Protein AF-A0A074YNH1-F1 (afdb_monomer_lite)

Organism: Aureobasidium subglaciale (strain EXF-2481) (NCBI:txid1043005)

Structure (mmCIF, N/CA/C/O backbone):
data_AF-A0A074YNH1-F1
#
_entry.id   AF-A0A074YNH1-F1
#
loop_
_atom_site.group_PDB
_atom_site.id
_atom_site.type_symbol
_atom_site.label_atom_id
_atom_site.label_alt_id
_atom_site.label_comp_id
_atom_site.label_asym_id
_atom_site.label_entity_id
_atom_site.label_seq_id
_atom_site.pdbx_PDB_ins_code
_atom_site.Cartn_x
_atom_site.Cartn_y
_atom_site.Cartn_z
_atom_site.occupancy
_atom_site.B_iso_or_equiv
_atom_site.auth_seq_id
_atom_site.auth_comp_id
_atom_site.auth_asym_id
_atom_site.auth_atom_id
_atom_site.pdbx_PDB_model_num
ATOM 1 N N . MET A 1 1 ? -17.953 -20.397 5.304 1.00 37.53 1 MET A N 1
ATOM 2 C CA . MET A 1 1 ? -18.495 -19.448 6.289 1.00 37.53 1 MET A CA 1
ATOM 3 C C . MET A 1 1 ? -17.466 -18.351 6.385 1.00 37.53 1 MET A C 1
ATOM 5 O O . MET A 1 1 ? -16.324 -18.679 6.672 1.00 37.53 1 MET A O 1
ATOM 9 N N . LEU A 1 2 ? -17.815 -17.139 5.962 1.00 39.84 2 LEU A N 1
ATOM 10 C CA . LEU A 1 2 ? -16.982 -15.969 6.225 1.00 39.84 2 LEU A CA 1
ATOM 11 C C . LEU A 1 2 ? -17.157 -15.682 7.720 1.00 39.84 2 LEU A C 1
ATOM 13 O O . LEU A 1 2 ? -18.289 -15.668 8.199 1.00 39.84 2 LEU A O 1
ATOM 17 N N . ASP A 1 3 ? -16.037 -15.665 8.428 1.00 48.75 3 ASP A N 1
ATOM 18 C CA . ASP A 1 3 ? -15.922 -15.442 9.868 1.00 48.75 3 ASP A CA 1
ATOM 19 C C . ASP A 1 3 ? -16.443 -14.038 10.233 1.00 48.75 3 ASP A C 1
ATOM 21 O O . ASP A 1 3 ? -16.442 -13.147 9.385 1.00 48.75 3 ASP A O 1
ATOM 25 N N . ASP A 1 4 ? -16.881 -13.826 11.475 1.00 49.88 4 ASP A N 1
ATOM 26 C CA . ASP A 1 4 ? -17.431 -12.558 11.998 1.00 49.88 4 ASP A CA 1
ATOM 27 C C . ASP A 1 4 ? -16.395 -11.397 12.006 1.00 49.88 4 ASP A C 1
ATOM 29 O O . ASP A 1 4 ? -16.674 -10.310 12.514 1.00 49.88 4 ASP A O 1
ATOM 33 N N . SER A 1 5 ? -15.216 -11.584 11.395 1.00 50.78 5 SER A N 1
ATOM 34 C CA . SER A 1 5 ? -14.122 -10.608 11.290 1.00 50.78 5 SER A CA 1
ATOM 35 C C . SER A 1 5 ? -14.526 -9.285 10.635 1.00 50.78 5 SER A C 1
ATOM 37 O O . SER A 1 5 ? -13.906 -8.258 10.906 1.00 50.78 5 SER A O 1
ATOM 39 N N . ASP A 1 6 ? -15.578 -9.279 9.810 1.00 55.19 6 ASP A N 1
ATOM 40 C CA . ASP A 1 6 ? -16.099 -8.060 9.175 1.00 55.19 6 ASP A CA 1
ATOM 41 C C . ASP A 1 6 ? -16.676 -7.058 10.197 1.00 55.19 6 ASP A C 1
ATOM 43 O O . ASP A 1 6 ? -16.822 -5.879 9.881 1.00 55.19 6 ASP A O 1
ATOM 47 N N . ARG A 1 7 ? -16.985 -7.487 11.433 1.00 60.16 7 ARG A N 1
ATOM 48 C CA . ARG A 1 7 ? -17.474 -6.593 12.502 1.00 60.16 7 ARG A CA 1
ATOM 49 C C . ARG A 1 7 ? -16.371 -5.841 13.235 1.00 60.16 7 ARG A C 1
ATOM 51 O O . ARG A 1 7 ? -16.655 -4.834 13.877 1.00 60.16 7 ARG A O 1
ATOM 58 N N . CYS A 1 8 ? -15.133 -6.313 13.133 1.00 70.56 8 CYS A N 1
ATOM 59 C CA . CYS A 1 8 ? -14.000 -5.762 13.871 1.00 70.56 8 CYS A CA 1
ATOM 60 C C . CYS A 1 8 ? -13.168 -4.789 13.027 1.00 70.56 8 CYS A C 1
ATOM 62 O O . CYS A 1 8 ? -12.083 -4.402 13.447 1.00 70.56 8 CYS A O 1
ATOM 64 N N . ILE A 1 9 ? -13.638 -4.400 11.839 1.00 77.62 9 ILE A N 1
ATOM 65 C CA . ILE A 1 9 ? -12.991 -3.403 10.983 1.00 77.62 9 ILE A CA 1
ATOM 66 C C . ILE A 1 9 ? -13.924 -2.204 10.852 1.00 77.62 9 ILE A C 1
ATOM 68 O O . ILE A 1 9 ? -15.054 -2.330 10.383 1.00 77.62 9 ILE A O 1
ATOM 72 N N . ILE A 1 10 ? -13.434 -1.027 11.232 1.00 82.06 10 ILE A N 1
ATOM 73 C CA . ILE A 1 10 ? -14.179 0.226 11.128 1.00 82.06 10 ILE A CA 1
ATOM 74 C C . ILE A 1 10 ? -13.426 1.225 10.252 1.00 82.06 10 ILE A C 1
ATOM 76 O O . ILE A 1 10 ? -12.206 1.376 10.345 1.00 82.06 10 ILE A O 1
ATOM 80 N N . ILE A 1 11 ? -14.176 1.920 9.398 1.00 80.69 11 ILE A N 1
ATOM 81 C CA . ILE A 1 11 ? -13.695 3.072 8.634 1.00 80.69 11 ILE A CA 1
ATOM 82 C C . ILE A 1 11 ? -14.189 4.308 9.391 1.00 80.69 11 ILE A C 1
ATOM 84 O O . ILE A 1 11 ? -15.398 4.560 9.367 1.00 80.69 11 ILE A O 1
ATOM 88 N N . PRO A 1 12 ? -13.315 5.031 10.113 1.00 80.25 12 PRO A N 1
ATOM 89 C CA . PRO A 1 12 ? -13.715 6.240 10.821 1.00 80.25 12 PRO A CA 1
ATOM 90 C C . PRO A 1 12 ? -14.167 7.315 9.830 1.00 80.25 12 PRO A C 1
ATOM 92 O O . PRO A 1 12 ? -13.725 7.326 8.677 1.00 80.25 12 PRO A O 1
ATOM 95 N N . SER A 1 13 ? -15.038 8.220 10.270 1.00 84.19 13 SER A N 1
ATOM 96 C CA . SER A 1 13 ? -15.423 9.374 9.455 1.00 84.19 13 SER A CA 1
ATOM 97 C C . SER A 1 13 ? -14.251 10.344 9.271 1.00 84.19 13 SER A C 1
ATOM 99 O O . SER A 1 13 ? -13.315 10.364 10.073 1.00 84.19 13 SER A O 1
ATOM 101 N N . ASP A 1 14 ? -14.324 11.195 8.246 1.00 80.00 14 ASP A N 1
ATOM 102 C CA . ASP A 1 14 ? -13.320 12.243 8.021 1.00 80.00 14 ASP A CA 1
ATOM 103 C C . ASP A 1 14 ? -13.181 13.157 9.252 1.00 80.00 14 ASP A C 1
ATOM 105 O O . ASP A 1 14 ? -12.075 13.474 9.666 1.00 80.00 14 ASP A O 1
ATOM 109 N N . GLU A 1 15 ? -14.292 13.494 9.916 1.00 85.69 15 GLU A N 1
ATOM 110 C CA . GLU A 1 15 ? -14.300 14.306 11.143 1.00 85.69 15 GLU A CA 1
ATOM 111 C C . GLU A 1 15 ? -13.588 13.605 12.313 1.00 85.69 15 GLU A C 1
ATOM 113 O O . GLU A 1 15 ? -12.877 14.246 13.090 1.00 85.69 15 GLU A O 1
ATOM 118 N N . GLU A 1 16 ? -13.765 12.286 12.448 1.00 82.88 16 GLU A N 1
ATOM 119 C CA . GLU A 1 16 ? -13.085 11.478 13.465 1.00 82.88 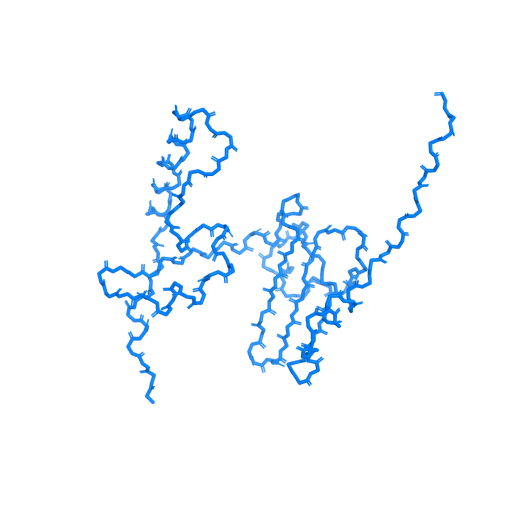16 GLU A CA 1
ATOM 120 C C . GLU A 1 16 ? -11.582 11.365 13.184 1.00 82.88 16 GLU A C 1
ATOM 122 O O . GLU A 1 16 ? -10.776 11.439 14.117 1.00 82.88 16 GLU A O 1
ATOM 127 N N . LEU A 1 17 ? -11.201 11.214 11.911 1.00 79.38 17 LEU A N 1
ATOM 128 C CA . LEU A 1 17 ? -9.805 11.209 11.474 1.00 79.38 17 LEU A CA 1
ATOM 129 C C . LEU A 1 17 ? -9.149 12.573 11.698 1.00 79.38 17 LEU A C 1
ATOM 131 O O . LEU A 1 17 ? -8.071 12.634 12.288 1.00 79.38 17 LEU A O 1
ATOM 135 N N . ASP A 1 18 ? -9.806 13.660 11.301 1.00 82.75 18 ASP A N 1
ATOM 136 C CA . ASP A 1 18 ? -9.302 15.027 11.449 1.00 82.75 18 ASP A CA 1
ATOM 137 C C . ASP A 1 18 ? -9.094 15.385 12.922 1.00 82.75 18 ASP A C 1
ATOM 139 O O . ASP A 1 18 ? -8.034 15.886 13.305 1.00 82.75 18 ASP A O 1
ATOM 143 N N . ALA A 1 19 ? -10.075 15.079 13.778 1.00 83.75 19 ALA A N 1
ATOM 144 C CA . ALA A 1 19 ? -9.955 15.294 15.218 1.00 83.75 19 ALA A CA 1
ATOM 145 C C . ALA A 1 19 ? -8.801 14.477 15.819 1.00 83.75 19 ALA A C 1
ATOM 147 O O . ALA A 1 19 ? -8.068 14.970 16.681 1.00 83.75 19 ALA A O 1
ATOM 148 N N . TYR A 1 20 ? -8.618 13.240 15.351 1.00 77.81 20 TYR A N 1
ATOM 149 C CA . TYR A 1 20 ? -7.522 12.379 15.776 1.00 77.81 20 TYR A CA 1
ATOM 150 C C . TYR A 1 20 ? -6.151 12.937 15.365 1.00 77.81 20 TYR A C 1
ATOM 152 O O . TYR A 1 20 ? -5.259 13.044 16.212 1.00 77.81 20 TYR A O 1
ATOM 160 N N . PHE A 1 21 ? -5.978 13.328 14.099 1.00 77.50 21 PHE A N 1
ATOM 161 C CA . PHE A 1 21 ? -4.710 13.866 13.604 1.00 77.50 21 PHE A CA 1
ATOM 162 C C . PHE A 1 21 ? -4.381 15.229 14.222 1.00 77.50 21 PHE A C 1
ATOM 164 O O . PHE A 1 21 ? -3.237 15.441 14.621 1.00 77.50 21 PHE A O 1
ATOM 171 N N . ALA A 1 22 ? -5.372 16.104 14.421 1.00 81.56 22 ALA A N 1
ATOM 172 C CA . ALA A 1 22 ? -5.178 17.385 15.102 1.00 81.56 22 ALA A CA 1
ATOM 173 C C . ALA A 1 22 ? -4.705 17.208 16.558 1.00 81.56 22 ALA A C 1
ATOM 175 O O . ALA A 1 22 ? -3.814 17.917 17.032 1.00 81.56 22 ALA A O 1
ATOM 176 N N . GLU A 1 23 ? -5.270 16.234 17.277 1.00 80.94 23 GLU A N 1
ATOM 177 C CA . GLU A 1 23 ? -4.828 15.892 18.630 1.00 80.94 23 GLU A CA 1
ATOM 178 C C . GLU A 1 23 ? -3.413 15.292 18.633 1.00 80.94 23 GLU A C 1
ATOM 180 O O . GLU A 1 23 ? -2.602 15.603 19.511 1.00 80.94 23 GLU A O 1
ATOM 185 N N . LEU A 1 24 ? -3.080 14.464 17.639 1.00 71.69 24 LEU A N 1
ATOM 186 C CA . LEU A 1 24 ? -1.745 13.886 17.487 1.00 71.69 24 LEU A CA 1
ATOM 187 C C . LEU A 1 24 ? -0.686 14.974 17.240 1.00 71.69 24 LEU A C 1
ATOM 189 O O . LEU A 1 24 ? 0.335 14.998 17.932 1.00 71.69 24 LEU A O 1
ATOM 193 N N . GLU A 1 25 ? -0.957 15.905 16.323 1.00 75.19 25 GLU A N 1
ATOM 194 C CA . GLU A 1 25 ? -0.103 17.066 16.038 1.00 75.19 25 GLU A CA 1
ATOM 195 C C . GLU A 1 25 ? 0.100 17.937 17.282 1.00 75.19 25 GLU A C 1
ATOM 197 O O . GLU A 1 25 ? 1.232 18.308 17.613 1.00 75.19 25 GLU A O 1
ATOM 202 N N . ARG A 1 26 ? -0.978 18.210 18.034 1.00 80.06 26 ARG A N 1
ATOM 203 C CA . ARG A 1 26 ? -0.907 18.958 19.299 1.00 80.06 26 ARG A CA 1
ATOM 204 C C . ARG A 1 26 ? 0.047 18.284 20.285 1.00 80.06 26 ARG A C 1
ATOM 206 O O . ARG A 1 26 ? 0.923 18.946 20.847 1.00 80.06 26 ARG A O 1
ATOM 213 N N . ARG A 1 27 ? -0.082 16.968 20.479 1.00 71.31 27 ARG A N 1
ATOM 214 C CA . ARG A 1 27 ? 0.773 16.203 21.404 1.00 71.31 27 ARG A CA 1
ATOM 215 C C . ARG A 1 27 ? 2.231 16.154 20.944 1.00 71.31 27 ARG A C 1
ATOM 217 O O . ARG A 1 27 ? 3.124 16.225 21.787 1.00 71.31 27 ARG A O 1
ATOM 224 N N . GLN A 1 28 ? 2.493 16.068 19.639 1.00 70.88 28 GLN A N 1
ATOM 225 C CA . GLN A 1 28 ? 3.855 16.116 19.085 1.00 70.88 28 GLN A CA 1
ATOM 226 C C . GLN A 1 28 ? 4.524 17.471 19.348 1.00 70.88 28 GLN A C 1
ATOM 228 O O . GLN A 1 28 ? 5.670 17.523 19.812 1.00 70.88 28 GLN A O 1
ATOM 233 N N . LEU A 1 29 ? 3.784 18.563 19.127 1.00 75.06 29 LEU A N 1
ATOM 234 C CA . LEU A 1 29 ? 4.253 19.921 19.391 1.00 75.06 29 LEU A CA 1
ATOM 235 C C . LEU A 1 29 ? 4.566 20.130 20.882 1.00 75.06 29 LEU A C 1
ATOM 237 O O . LEU A 1 29 ? 5.620 20.669 21.227 1.00 75.06 29 LEU A O 1
ATOM 241 N N . GLU A 1 30 ? 3.687 19.653 21.768 1.00 77.50 30 GLU A N 1
ATOM 242 C CA . GLU A 1 30 ? 3.875 19.708 23.225 1.00 77.50 30 GLU A CA 1
ATOM 243 C C . GLU A 1 30 ? 5.078 18.888 23.695 1.00 77.50 30 GLU A C 1
ATOM 245 O O . GLU A 1 30 ? 5.849 19.342 24.542 1.00 77.50 30 GLU A O 1
ATOM 250 N N . ALA A 1 31 ? 5.285 17.707 23.110 1.00 70.81 31 ALA A N 1
ATOM 251 C CA . ALA A 1 31 ? 6.412 16.840 23.430 1.00 70.81 31 ALA A CA 1
ATOM 252 C C . ALA A 1 31 ? 7.752 17.347 22.866 1.00 70.81 31 ALA A C 1
ATOM 254 O O . ALA A 1 31 ? 8.792 16.761 23.174 1.00 70.81 31 ALA A O 1
ATOM 255 N N . ARG A 1 32 ? 7.750 18.403 22.029 1.00 70.69 32 ARG A N 1
ATOM 256 C CA . ARG A 1 32 ? 8.910 18.837 21.219 1.00 70.69 32 ARG A CA 1
ATOM 257 C C . ARG A 1 32 ? 9.575 17.663 20.494 1.00 70.69 32 ARG A C 1
ATOM 259 O O . ARG A 1 32 ? 10.790 17.646 20.287 1.00 70.69 32 ARG A O 1
ATOM 266 N N . CYS A 1 33 ? 8.777 16.653 20.168 1.00 59.41 33 CYS A N 1
ATOM 267 C CA . CYS A 1 33 ? 9.254 15.416 19.594 1.00 59.41 33 CYS A CA 1
ATOM 268 C C . CYS A 1 33 ? 9.046 15.513 18.089 1.00 59.41 33 CYS A C 1
ATOM 270 O O . CYS A 1 33 ? 7.917 15.581 17.618 1.00 59.41 33 CYS A O 1
ATOM 272 N N . PHE A 1 34 ? 10.146 15.532 17.341 1.00 59.06 34 PHE A N 1
ATOM 273 C CA . PHE A 1 34 ? 10.117 15.446 15.879 1.00 59.06 34 PHE A CA 1
ATOM 274 C C . PHE A 1 34 ? 9.898 14.003 15.384 1.00 59.06 34 PHE A C 1
ATOM 276 O O . PHE A 1 34 ? 9.926 13.759 14.183 1.00 59.06 34 PHE A O 1
ATOM 283 N N . LEU A 1 35 ? 9.717 13.045 16.302 1.00 54.19 35 LEU A N 1
ATOM 284 C CA . LEU A 1 35 ? 9.436 11.641 16.017 1.00 54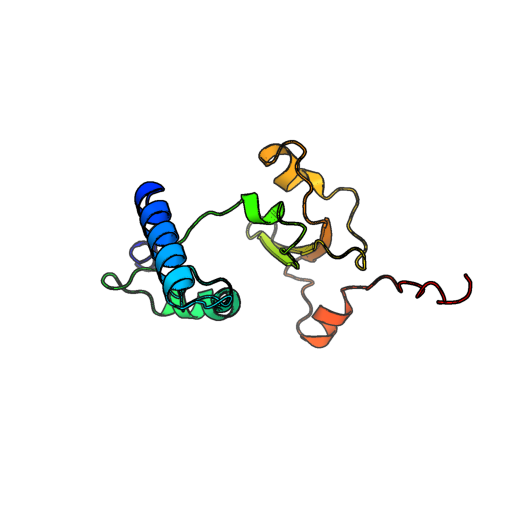.19 35 LEU A CA 1
ATOM 285 C C . LEU A 1 35 ? 8.003 11.302 16.442 1.00 54.19 35 LEU A C 1
ATOM 287 O O . LEU A 1 35 ? 7.490 11.827 17.433 1.00 54.19 35 LEU A O 1
ATOM 291 N N . THR A 1 36 ? 7.368 10.422 15.674 1.00 54.41 36 THR A N 1
ATOM 292 C CA . THR A 1 36 ? 5.984 9.969 15.832 1.00 54.41 36 THR A CA 1
ATOM 293 C C . THR A 1 36 ? 5.731 9.389 17.231 1.00 54.41 36 THR A C 1
ATOM 295 O O . THR A 1 36 ? 6.309 8.377 17.613 1.00 54.41 36 THR A O 1
ATOM 298 N N . LEU A 1 37 ? 4.850 10.033 18.012 1.00 52.31 37 LEU A N 1
ATOM 299 C CA . LEU A 1 37 ? 4.207 9.428 19.193 1.00 52.31 37 LEU A CA 1
ATOM 300 C C . LEU A 1 37 ? 3.445 8.166 18.762 1.00 52.31 37 LEU A C 1
ATOM 302 O O . LEU A 1 37 ? 2.955 8.165 17.630 1.00 52.31 37 LEU A O 1
ATOM 306 N N . PRO A 1 38 ? 3.312 7.126 19.617 1.00 52.56 38 PRO A N 1
ATOM 307 C CA . PRO A 1 38 ? 2.715 5.870 19.195 1.00 52.56 38 PRO A CA 1
ATOM 308 C C . PRO A 1 38 ? 1.275 6.158 18.757 1.00 52.56 38 PRO A C 1
ATOM 310 O O . PRO A 1 38 ? 0.478 6.659 19.564 1.00 52.56 38 PRO A O 1
ATOM 313 N N . PRO A 1 39 ? 0.958 5.941 17.474 1.00 61.22 39 PRO A N 1
ATOM 314 C CA . PRO A 1 39 ? -0.376 6.169 16.954 1.00 61.22 39 PRO A CA 1
ATOM 315 C C . PRO A 1 39 ? -1.332 5.133 17.555 1.00 61.22 39 PRO A C 1
ATOM 317 O O . PRO A 1 39 ? -0.930 4.223 18.277 1.00 61.22 39 PRO A O 1
ATOM 320 N N . ILE A 1 40 ? -2.614 5.234 17.219 1.00 63.12 40 ILE A N 1
ATOM 321 C CA . ILE A 1 40 ? -3.464 4.045 17.183 1.00 63.12 40 ILE A CA 1
ATOM 322 C C . ILE A 1 40 ? -2.679 3.022 16.362 1.00 63.12 40 ILE A C 1
ATOM 324 O O . ILE A 1 40 ? -2.341 3.334 15.222 1.00 63.12 40 ILE A O 1
ATOM 328 N N . GLU A 1 41 ? -2.337 1.867 16.935 1.00 67.12 41 GLU A N 1
ATOM 329 C CA . GLU A 1 41 ? -1.389 0.937 16.306 1.00 67.12 41 GLU A CA 1
ATOM 330 C C . GLU A 1 41 ? -1.808 0.614 14.867 1.00 67.12 41 GLU A C 1
ATOM 332 O O . GLU A 1 41 ? -1.002 0.728 13.951 1.00 67.12 41 GLU A O 1
ATOM 337 N N . SER A 1 42 ? -3.103 0.389 14.621 1.00 62.78 42 SER A N 1
ATOM 338 C CA . SER A 1 42 ? -3.626 0.121 13.274 1.00 62.78 42 SER A CA 1
ATOM 339 C C . SER A 1 42 ? -3.461 1.261 12.255 1.00 62.78 42 SER A C 1
ATOM 341 O O . SER A 1 42 ? -3.527 1.008 11.055 1.00 62.78 42 SER A O 1
ATOM 343 N N . LE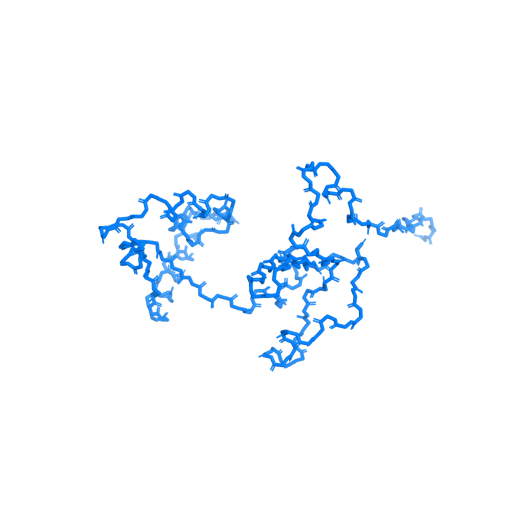U A 1 43 ? -3.263 2.505 12.701 1.00 64.69 43 LEU A N 1
ATOM 344 C CA . LEU A 1 43 ? -3.039 3.689 11.857 1.00 64.69 43 LEU A CA 1
ATOM 345 C C . LEU A 1 43 ? -1.569 4.134 11.843 1.00 64.69 43 LEU A C 1
ATOM 347 O O . LEU A 1 43 ? -1.224 5.132 11.208 1.00 64.69 43 LEU A O 1
ATOM 351 N N . SER A 1 44 ? -0.695 3.420 12.548 1.00 67.56 44 SER A N 1
ATOM 352 C CA . SER A 1 44 ? 0.731 3.708 12.563 1.00 67.56 44 SER A CA 1
ATOM 353 C C . SER A 1 44 ? 1.413 3.180 11.307 1.00 67.56 44 SER A C 1
ATOM 355 O O . SER A 1 44 ? 1.301 2.003 10.966 1.00 67.56 44 SER A O 1
ATOM 357 N N . ARG A 1 45 ? 2.214 4.030 10.653 1.00 58.00 45 ARG A N 1
ATOM 358 C CA . ARG A 1 45 ? 3.089 3.620 9.540 1.00 58.00 45 ARG A CA 1
ATOM 359 C C . ARG A 1 45 ? 4.032 2.487 9.951 1.00 58.00 45 ARG A C 1
ATOM 361 O O . ARG A 1 45 ? 4.275 1.570 9.171 1.00 58.00 45 ARG A O 1
ATOM 368 N N . ASP A 1 46 ? 4.554 2.550 11.174 1.00 59.38 46 ASP A N 1
ATOM 369 C CA . ASP A 1 46 ? 5.559 1.602 11.668 1.00 59.38 46 ASP A CA 1
ATOM 370 C C . ASP A 1 46 ? 4.949 0.214 11.948 1.00 59.38 46 ASP A C 1
ATOM 372 O O . ASP A 1 46 ? 5.660 -0.773 12.116 1.00 59.38 46 ASP A O 1
ATOM 376 N N . THR A 1 47 ? 3.621 0.125 11.909 1.00 65.19 47 THR A N 1
ATOM 377 C CA . THR A 1 47 ? 2.835 -1.072 12.184 1.00 65.19 47 THR A CA 1
ATOM 378 C C . THR A 1 47 ? 2.418 -1.824 10.910 1.00 65.19 47 THR A C 1
ATOM 380 O O . THR A 1 47 ? 1.880 -2.928 10.983 1.00 65.19 47 THR A O 1
ATOM 383 N N . CYS A 1 48 ? 2.739 -1.310 9.715 1.00 60.16 48 CYS A N 1
ATOM 384 C CA . CYS A 1 48 ? 2.423 -1.971 8.441 1.00 60.16 48 CYS A CA 1
ATOM 385 C C . CYS A 1 48 ? 2.923 -3.427 8.349 1.00 60.16 48 CYS A C 1
ATOM 387 O O . CYS A 1 48 ? 2.264 -4.253 7.722 1.00 60.16 48 CYS A O 1
ATOM 389 N N . ALA A 1 49 ? 4.049 -3.773 8.982 1.00 61.31 49 ALA A N 1
ATOM 390 C CA . ALA A 1 49 ? 4.551 -5.153 9.004 1.00 61.31 49 ALA A CA 1
ATOM 391 C C . ALA A 1 49 ? 3.744 -6.085 9.935 1.00 61.31 49 ALA A C 1
ATOM 393 O O . ALA A 1 49 ? 3.747 -7.300 9.748 1.00 61.31 49 ALA A O 1
ATOM 394 N N . GLU A 1 50 ? 3.028 -5.523 10.909 1.00 67.12 50 GLU A N 1
ATOM 395 C CA . GLU A 1 50 ? 2.231 -6.240 11.911 1.00 67.12 50 GLU A CA 1
ATOM 396 C C . GLU A 1 50 ? 0.723 -6.133 11.649 1.00 67.12 50 GLU A C 1
ATOM 398 O O . GLU A 1 50 ? -0.080 -6.669 12.408 1.00 67.12 50 GLU A O 1
ATOM 403 N N . ILE A 1 51 ? 0.308 -5.503 10.544 1.00 71.31 51 ILE A N 1
ATOM 404 C CA . ILE A 1 51 ? -1.110 -5.265 10.241 1.00 71.31 51 ILE A CA 1
ATOM 405 C C . ILE A 1 51 ? -1.938 -6.557 10.231 1.00 71.31 51 ILE A C 1
ATOM 407 O O . ILE A 1 51 ? -3.071 -6.569 10.699 1.00 71.31 51 ILE A O 1
ATOM 411 N N . LEU A 1 52 ? -1.359 -7.674 9.774 1.00 67.19 52 LEU A N 1
ATOM 412 C CA . LEU A 1 52 ? -2.026 -8.981 9.795 1.00 67.19 52 LEU A CA 1
ATOM 413 C C . LEU A 1 52 ? -2.209 -9.520 11.219 1.00 67.19 52 LEU A C 1
ATOM 415 O O . LEU A 1 52 ? -3.222 -10.156 11.500 1.00 67.19 52 LEU A O 1
ATOM 419 N N . TRP A 1 53 ? -1.261 -9.249 12.118 1.00 69.50 53 TRP A N 1
ATOM 420 C CA . TRP A 1 53 ? -1.375 -9.596 13.535 1.00 69.50 53 TRP A CA 1
ATOM 421 C C . TRP A 1 53 ? -2.431 -8.749 14.240 1.00 69.50 53 TRP A C 1
ATOM 423 O O . TRP A 1 53 ? -3.201 -9.280 15.035 1.00 69.50 53 TRP A O 1
ATOM 433 N N . ILE A 1 54 ? -2.525 -7.467 13.895 1.00 72.31 54 ILE A N 1
ATOM 434 C CA . ILE A 1 54 ? -3.544 -6.557 14.431 1.00 72.31 54 ILE A CA 1
ATOM 435 C C . ILE A 1 54 ? -4.938 -6.951 13.971 1.00 72.31 54 ILE A C 1
ATOM 437 O O . ILE A 1 54 ? -5.853 -7.016 14.785 1.00 72.31 54 ILE A O 1
ATOM 441 N N . VAL A 1 55 ? -5.098 -7.284 12.689 1.00 72.94 55 VAL A N 1
ATOM 442 C CA . VAL A 1 55 ? -6.369 -7.802 12.170 1.00 72.94 55 VAL A CA 1
ATOM 443 C C . VAL A 1 55 ? -6.741 -9.118 12.853 1.00 72.94 55 VAL A C 1
ATOM 445 O O . VAL A 1 55 ? -7.897 -9.303 13.218 1.00 72.94 55 VAL A O 1
ATOM 448 N N . ALA A 1 56 ? -5.774 -10.009 13.087 1.00 73.88 56 ALA A N 1
ATOM 449 C CA . ALA A 1 56 ? -6.023 -11.273 13.777 1.00 73.88 56 ALA A CA 1
ATOM 450 C C . ALA A 1 56 ? -6.398 -11.106 15.264 1.00 73.88 56 ALA A C 1
ATOM 452 O O . ALA A 1 56 ? -7.075 -11.971 15.815 1.00 73.88 56 ALA A O 1
ATOM 453 N N . GLY A 1 57 ? -5.950 -10.029 15.916 1.00 75.75 57 GLY A N 1
ATOM 454 C CA . GLY A 1 57 ? -6.251 -9.717 17.318 1.00 75.75 57 GLY A CA 1
ATOM 455 C C . GLY A 1 57 ? -7.495 -8.851 17.534 1.00 75.75 57 GLY A C 1
ATOM 456 O O . GLY A 1 57 ? -7.822 -8.548 18.679 1.00 75.75 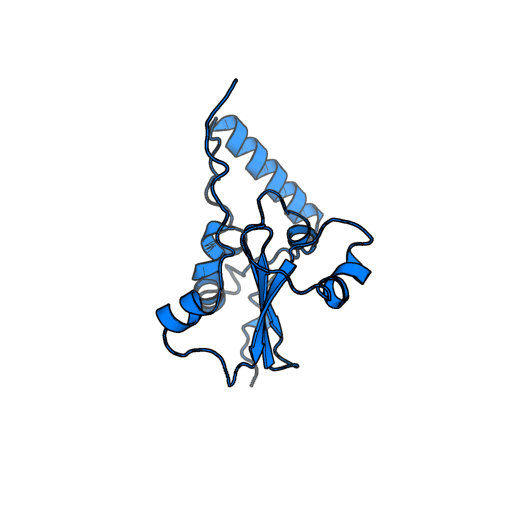57 GLY A O 1
ATOM 457 N N . ALA A 1 58 ? -8.172 -8.437 16.463 1.00 79.00 58 ALA A N 1
ATOM 458 C CA . ALA A 1 58 ? -9.262 -7.475 16.524 1.00 79.00 58 ALA A CA 1
ATOM 459 C C . ALA A 1 58 ? -10.510 -8.030 17.230 1.00 79.00 58 ALA A C 1
ATOM 461 O O . ALA A 1 58 ? -10.930 -9.164 16.988 1.00 79.00 58 ALA A O 1
ATOM 462 N N . THR A 1 59 ? -11.143 -7.203 18.062 1.00 80.81 59 THR A N 1
ATOM 463 C CA . THR A 1 59 ? -12.371 -7.547 18.805 1.00 80.81 59 THR A CA 1
ATOM 464 C C . THR A 1 59 ? -13.460 -6.498 18.573 1.00 80.81 59 THR A C 1
ATOM 466 O O . THR A 1 59 ? -13.188 -5.442 18.003 1.00 80.81 59 THR A O 1
ATOM 469 N N . GLU A 1 60 ? -14.702 -6.764 18.995 1.00 79.44 60 GLU A N 1
ATOM 470 C CA . GLU A 1 60 ? -15.778 -5.761 18.906 1.00 79.44 60 GLU A CA 1
ATOM 471 C C . GLU A 1 60 ? -15.486 -4.544 19.810 1.00 79.44 60 GLU A C 1
ATOM 473 O O . GLU A 1 60 ? -15.848 -3.417 19.470 1.00 79.44 60 GLU A O 1
ATOM 478 N N . GLU A 1 61 ? -14.796 -4.747 20.939 1.00 80.12 61 GLU A N 1
ATOM 479 C CA . GLU A 1 61 ? -14.373 -3.685 21.857 1.00 80.12 61 GLU A CA 1
ATOM 480 C C . GLU A 1 61 ? -13.145 -2.905 21.362 1.00 80.12 61 GLU A C 1
ATOM 482 O O . GLU A 1 61 ? -13.006 -1.717 21.666 1.00 80.12 61 GLU A O 1
ATOM 487 N N . GLU A 1 62 ? -12.270 -3.555 20.592 1.00 76.31 62 GLU A N 1
ATOM 488 C CA . GLU A 1 62 ? -11.068 -2.966 19.998 1.00 76.31 62 GLU A CA 1
ATOM 489 C C . GLU A 1 62 ? -10.990 -3.288 18.494 1.00 76.31 62 GLU A C 1
ATOM 491 O O . GLU A 1 62 ? -10.232 -4.169 18.067 1.00 76.31 62 GLU A O 1
ATOM 496 N N . PRO A 1 63 ? -11.805 -2.600 17.673 1.00 80.69 63 PRO A N 1
ATOM 497 C CA . PRO A 1 63 ? -11.823 -2.818 16.237 1.00 80.69 63 PRO A CA 1
ATOM 498 C C . PRO A 1 63 ? -10.634 -2.134 15.547 1.00 80.69 63 PRO A C 1
ATOM 500 O O . PRO A 1 63 ? -10.185 -1.050 15.936 1.00 80.69 63 PRO A O 1
ATOM 503 N N . VAL A 1 64 ? -10.167 -2.732 14.452 1.00 80.06 64 VAL A N 1
ATOM 504 C CA . VAL A 1 64 ? -9.150 -2.162 13.565 1.00 80.06 64 VAL A CA 1
ATOM 505 C C . VAL A 1 64 ? -9.723 -0.942 12.863 1.00 80.06 64 VAL A C 1
ATOM 507 O O . VAL A 1 64 ? -10.663 -1.038 12.071 1.00 80.06 64 VAL A O 1
ATOM 510 N N . LYS A 1 65 ? -9.112 0.214 13.110 1.00 80.00 65 LYS A N 1
ATOM 511 C CA . LYS A 1 65 ? -9.399 1.439 12.364 1.00 80.00 65 LYS A CA 1
ATOM 512 C C . LYS A 1 65 ? -8.568 1.454 11.095 1.00 80.00 65 LYS A C 1
ATOM 514 O O . LYS A 1 65 ? -7.343 1.346 11.177 1.00 80.00 65 LYS A O 1
ATOM 519 N N . ILE A 1 66 ? -9.226 1.625 9.953 1.00 75.38 66 ILE A N 1
ATOM 520 C CA . ILE A 1 66 ? -8.579 1.752 8.644 1.00 75.38 66 ILE A CA 1
ATOM 521 C C . ILE A 1 66 ? -8.825 3.158 8.105 1.00 75.38 66 ILE A C 1
ATOM 523 O O . ILE A 1 66 ? -9.962 3.619 8.063 1.00 75.38 66 ILE A O 1
ATOM 527 N N . SER A 1 67 ? -7.760 3.822 7.654 1.00 73.94 67 SER A N 1
ATOM 528 C CA . SER A 1 67 ? -7.848 5.067 6.890 1.00 73.94 67 SER A CA 1
ATOM 529 C C . SER A 1 67 ? -7.436 4.815 5.442 1.00 73.94 67 SER A C 1
ATOM 531 O O . SER A 1 67 ? -6.359 4.279 5.170 1.00 73.94 67 SER A O 1
ATOM 533 N N . LEU A 1 68 ? -8.305 5.184 4.499 1.00 73.19 68 LEU A N 1
ATOM 534 C CA . LEU A 1 68 ? -8.030 5.087 3.067 1.00 73.19 68 LEU A CA 1
ATOM 535 C C . LEU A 1 68 ? -7.260 6.320 2.603 1.00 73.19 68 LEU A C 1
ATOM 537 O O . LEU A 1 68 ? -7.834 7.276 2.087 1.00 73.19 68 LEU A O 1
ATOM 541 N N . TRP A 1 69 ? -5.939 6.285 2.730 1.00 75.31 69 TRP A N 1
ATOM 542 C CA . TRP A 1 69 ? -5.094 7.384 2.278 1.00 75.31 69 TRP A CA 1
ATOM 543 C C . TRP A 1 69 ? -4.508 7.125 0.890 1.00 75.31 69 TRP A C 1
ATOM 545 O O . TRP A 1 69 ? -3.308 6.965 0.732 1.00 75.31 69 TRP A O 1
ATOM 555 N N . LEU A 1 70 ? -5.352 7.074 -0.144 1.00 72.19 70 LEU A N 1
ATOM 556 C CA . LEU A 1 70 ? -4.926 6.727 -1.512 1.00 72.19 70 LEU A CA 1
ATOM 557 C C . LEU A 1 70 ? -3.940 7.728 -2.132 1.00 72.19 70 LEU A C 1
ATOM 559 O O . LEU A 1 70 ? -3.208 7.372 -3.052 1.00 72.19 70 LEU A O 1
ATOM 563 N N . GLU A 1 71 ? -3.890 8.961 -1.628 1.00 74.25 71 GLU A N 1
ATOM 564 C CA . GLU A 1 71 ? -2.945 9.975 -2.101 1.00 74.25 71 GLU A CA 1
ATOM 565 C C . GLU A 1 71 ? -1.489 9.684 -1.711 1.00 74.25 71 GLU A C 1
ATOM 567 O O . GLU A 1 71 ? -0.592 10.290 -2.295 1.00 74.25 71 GLU A O 1
ATOM 572 N N . PHE A 1 72 ? -1.225 8.734 -0.805 1.00 76.88 72 PHE A N 1
ATOM 573 C CA . PHE A 1 72 ? 0.139 8.363 -0.402 1.00 76.88 72 PHE A CA 1
ATOM 574 C C . PHE A 1 72 ? 1.022 7.926 -1.582 1.00 76.88 72 PHE A C 1
ATOM 576 O O . PHE A 1 72 ? 2.226 8.149 -1.577 1.00 76.88 72 PHE A O 1
ATOM 583 N N . ILE A 1 73 ? 0.425 7.367 -2.641 1.00 75.94 73 ILE A N 1
ATOM 584 C CA . ILE A 1 73 ? 1.132 6.977 -3.872 1.00 75.94 73 ILE A CA 1
ATOM 585 C C . ILE A 1 73 ? 1.685 8.192 -4.649 1.00 75.94 73 ILE A C 1
ATOM 587 O O . ILE A 1 73 ? 2.447 8.030 -5.602 1.00 75.94 73 ILE A O 1
ATOM 591 N N . THR A 1 74 ? 1.284 9.409 -4.260 1.00 77.81 74 THR A N 1
ATOM 592 C CA . THR A 1 74 ? 1.800 10.684 -4.787 1.00 77.81 74 THR A CA 1
ATOM 593 C C . THR A 1 74 ? 2.883 11.305 -3.913 1.00 77.81 74 THR A C 1
ATOM 595 O O . THR A 1 74 ? 3.502 12.287 -4.323 1.00 77.81 74 THR A O 1
ATOM 598 N N . ASP A 1 75 ? 3.140 10.745 -2.728 1.00 76.19 75 ASP A N 1
ATOM 599 C CA . ASP A 1 75 ? 4.229 11.183 -1.863 1.00 76.19 75 ASP A CA 1
ATOM 600 C C . ASP A 1 75 ? 5.550 10.611 -2.382 1.00 76.19 75 ASP A C 1
ATOM 602 O O . ASP A 1 75 ? 6.092 9.640 -1.866 1.00 76.19 75 ASP A O 1
ATOM 606 N N . THR A 1 76 ? 6.078 11.199 -3.451 1.00 72.44 76 THR A N 1
ATOM 607 C CA . THR A 1 76 ? 7.363 10.771 -4.015 1.00 72.44 76 THR A CA 1
ATOM 608 C C . THR A 1 76 ? 8.557 11.179 -3.148 1.00 72.44 76 THR A C 1
ATOM 610 O O . THR A 1 76 ? 9.667 10.735 -3.421 1.00 72.44 76 THR A O 1
ATOM 613 N N . LEU A 1 77 ? 8.358 12.031 -2.132 1.00 69.94 77 LEU A N 1
ATOM 614 C CA . LEU A 1 77 ? 9.434 12.534 -1.274 1.00 69.94 77 LEU A CA 1
ATOM 615 C C . LEU A 1 77 ? 9.704 11.602 -0.086 1.00 69.94 77 LEU A C 1
ATOM 617 O O . LEU A 1 77 ? 10.865 11.386 0.254 1.00 69.94 77 LEU A O 1
ATOM 621 N N . PHE A 1 78 ? 8.656 11.040 0.523 1.00 67.94 78 PHE A N 1
ATOM 622 C CA . PHE A 1 78 ? 8.767 10.126 1.668 1.00 67.94 78 PHE A CA 1
ATOM 623 C C . PHE A 1 78 ? 8.199 8.724 1.400 1.00 67.94 78 PHE A C 1
ATOM 625 O O . PHE A 1 78 ? 8.456 7.797 2.170 1.00 67.94 78 PHE A O 1
ATOM 632 N N . GLY A 1 79 ? 7.449 8.535 0.314 1.00 68.88 79 GLY A N 1
ATOM 633 C CA . GLY A 1 79 ? 6.926 7.241 -0.117 1.00 68.88 79 GLY A CA 1
ATOM 634 C C . GLY A 1 79 ? 7.993 6.408 -0.816 1.00 68.88 79 GLY A C 1
ATOM 635 O O . GLY A 1 79 ? 8.057 6.361 -2.039 1.00 68.88 79 GLY A O 1
ATOM 636 N N . GLU A 1 80 ? 8.833 5.733 -0.032 1.00 78.12 80 GLU A N 1
ATOM 637 C CA . GLU A 1 80 ? 9.936 4.921 -0.559 1.00 78.12 80 GLU A CA 1
ATOM 638 C C . GLU A 1 80 ? 9.451 3.723 -1.390 1.00 78.12 80 GLU A C 1
ATOM 640 O O . GLU A 1 80 ? 9.986 3.448 -2.467 1.00 78.12 80 GLU A O 1
ATOM 645 N N . TRP A 1 81 ? 8.428 3.023 -0.895 1.00 82.44 81 TRP A N 1
ATOM 646 C CA . TRP A 1 81 ? 7.844 1.844 -1.529 1.00 82.44 81 TRP A CA 1
ATOM 647 C C . TRP A 1 81 ? 6.333 1.796 -1.324 1.00 82.44 81 TRP A C 1
ATOM 649 O O . TRP A 1 81 ? 5.836 2.085 -0.237 1.00 82.44 81 TRP A O 1
ATOM 659 N N . ALA A 1 82 ? 5.610 1.333 -2.341 1.00 83.94 82 ALA A N 1
ATOM 660 C CA . ALA A 1 82 ? 4.226 0.902 -2.210 1.00 83.94 82 ALA A CA 1
ATOM 661 C C . ALA A 1 82 ? 4.049 -0.489 -2.818 1.00 83.94 82 ALA A C 1
ATOM 663 O O . ALA A 1 82 ? 4.504 -0.772 -3.926 1.00 83.94 82 ALA A O 1
ATOM 664 N N . TRP A 1 83 ? 3.354 -1.355 -2.089 1.00 84.94 83 TRP A N 1
ATOM 665 C CA . TRP A 1 83 ? 3.079 -2.726 -2.499 1.00 84.94 83 TRP A CA 1
ATOM 666 C C . TRP A 1 83 ? 1.590 -2.873 -2.765 1.00 84.94 83 TRP A C 1
ATOM 668 O O . TRP A 1 83 ? 0.767 -2.522 -1.921 1.00 84.94 83 TRP A O 1
ATOM 678 N N . VAL A 1 84 ? 1.235 -3.401 -3.933 1.00 85.00 84 VAL A N 1
ATOM 679 C CA . VAL A 1 84 ? -0.158 -3.628 -4.313 1.00 85.00 84 VAL A CA 1
ATOM 680 C C . VAL A 1 84 ? -0.373 -5.110 -4.564 1.00 85.00 84 VAL A C 1
ATOM 682 O O . VAL A 1 84 ? 0.195 -5.699 -5.482 1.00 85.00 84 VAL A O 1
ATOM 685 N N . VAL A 1 85 ? -1.223 -5.713 -3.739 1.00 85.81 85 VAL A N 1
ATOM 686 C CA . VAL A 1 85 ? -1.633 -7.112 -3.857 1.00 85.81 85 VAL A CA 1
ATOM 687 C C . VAL A 1 85 ? -2.953 -7.152 -4.619 1.00 85.81 85 VAL A C 1
ATOM 689 O O . VAL A 1 85 ? -4.008 -6.832 -4.075 1.00 85.81 85 VAL A O 1
ATOM 692 N N . HIS A 1 86 ? -2.914 -7.535 -5.893 1.00 84.06 86 HIS A N 1
ATOM 693 C CA . HIS A 1 86 ? -4.123 -7.688 -6.695 1.00 84.06 86 HIS A CA 1
ATOM 694 C C . HIS A 1 86 ? -4.604 -9.138 -6.647 1.00 84.06 86 HIS A C 1
ATOM 696 O O . HIS A 1 86 ? -4.055 -10.010 -7.319 1.00 84.06 86 HIS A O 1
ATOM 702 N N . LEU A 1 87 ? -5.656 -9.395 -5.869 1.00 85.06 87 LEU A N 1
ATOM 703 C CA . LEU A 1 87 ? -6.171 -10.753 -5.671 1.00 85.06 87 LEU A CA 1
ATOM 704 C C . LEU A 1 87 ? -6.852 -11.332 -6.922 1.00 85.06 87 LEU A C 1
ATOM 706 O O . LEU A 1 87 ? -6.654 -12.510 -7.214 1.00 85.06 87 LEU A O 1
ATOM 710 N N . ASP A 1 88 ? -7.585 -10.517 -7.689 1.00 86.75 88 ASP A N 1
ATOM 711 C CA . ASP A 1 88 ? -8.267 -10.985 -8.908 1.00 86.75 88 ASP A CA 1
ATOM 712 C C . ASP A 1 88 ? -7.281 -11.357 -10.021 1.00 86.75 88 ASP A C 1
ATOM 714 O O . ASP A 1 88 ? -7.351 -12.453 -10.580 1.00 86.75 88 ASP A O 1
ATOM 718 N N . GLU A 1 89 ? -6.319 -10.475 -10.307 1.00 86.88 89 GLU A N 1
ATOM 719 C CA . GLU A 1 89 ? -5.250 -10.749 -11.276 1.00 86.88 89 GLU A CA 1
ATOM 720 C C . GLU A 1 89 ? -4.194 -11.725 -10.735 1.00 86.88 89 GLU A C 1
ATOM 722 O O . GLU A 1 89 ? -3.409 -12.271 -11.509 1.00 86.88 89 GLU A O 1
ATOM 727 N N . LYS A 1 90 ? -4.190 -11.983 -9.420 1.00 89.94 90 LYS A N 1
ATOM 728 C CA . LYS A 1 90 ? -3.208 -12.813 -8.704 1.00 89.94 90 LYS A CA 1
ATOM 729 C C . LYS A 1 90 ? -1.777 -12.332 -8.921 1.00 89.94 90 LYS A C 1
ATOM 731 O O . LYS A 1 90 ? -0.899 -13.121 -9.281 1.00 89.94 90 LYS A O 1
ATOM 736 N N . VAL A 1 91 ? -1.557 -11.036 -8.720 1.00 90.69 91 VAL A N 1
ATOM 737 C CA . VAL A 1 91 ? -0.256 -10.386 -8.912 1.00 90.69 91 VAL A CA 1
ATOM 738 C C . VAL A 1 91 ? 0.136 -9.529 -7.713 1.00 90.69 91 VAL A C 1
ATOM 740 O O . VAL A 1 91 ? -0.713 -8.916 -7.065 1.00 90.69 91 VAL A O 1
ATOM 743 N N . LEU A 1 92 ? 1.437 -9.483 -7.436 1.00 88.94 92 LEU A N 1
ATOM 744 C CA . LEU A 1 92 ? 2.070 -8.535 -6.527 1.00 88.94 92 LEU A CA 1
ATOM 745 C C . LEU A 1 92 ? 2.798 -7.485 -7.365 1.00 88.94 92 LEU A C 1
ATOM 747 O O . LEU A 1 92 ? 3.658 -7.824 -8.177 1.00 88.94 92 LEU A O 1
ATOM 751 N N . GLU A 1 93 ? 2.463 -6.221 -7.159 1.00 88.88 93 GLU A N 1
ATOM 752 C CA . GLU A 1 93 ? 3.080 -5.079 -7.825 1.00 88.88 93 GLU A CA 1
ATOM 753 C C . GLU A 1 93 ? 3.858 -4.249 -6.803 1.00 88.88 93 GLU A C 1
ATOM 755 O O . GLU A 1 93 ? 3.360 -3.958 -5.716 1.00 88.88 93 GLU A O 1
ATOM 760 N N . ALA A 1 94 ? 5.081 -3.876 -7.158 1.00 87.44 94 ALA A N 1
ATOM 761 C CA . ALA A 1 94 ? 5.989 -3.107 -6.324 1.00 87.44 94 ALA A CA 1
ATOM 762 C C . ALA A 1 94 ? 6.277 -1.766 -6.991 1.00 87.44 94 ALA A C 1
ATOM 764 O O . ALA A 1 94 ? 6.803 -1.734 -8.105 1.00 87.44 94 ALA A O 1
ATOM 765 N N . TYR A 1 95 ? 5.951 -0.678 -6.309 1.00 86.38 95 TYR A N 1
ATOM 766 C CA . TYR A 1 95 ? 6.154 0.691 -6.757 1.00 86.38 95 TYR A CA 1
ATOM 767 C C . TYR A 1 95 ? 7.187 1.375 -5.861 1.00 86.38 95 TYR A C 1
ATOM 769 O O . TYR A 1 95 ? 7.235 1.094 -4.666 1.00 86.38 95 TYR A O 1
ATOM 777 N N . SER A 1 96 ? 7.996 2.276 -6.410 1.00 85.50 96 SER A N 1
ATOM 778 C CA . SER A 1 96 ? 8.991 3.044 -5.659 1.00 85.50 96 SER A CA 1
ATOM 779 C C . SER A 1 96 ? 9.165 4.445 -6.241 1.00 85.50 96 SER A C 1
ATOM 781 O O . SER A 1 96 ? 8.966 4.658 -7.438 1.00 85.50 96 SER A O 1
ATOM 783 N N . SER A 1 97 ? 9.532 5.403 -5.390 1.00 81.06 97 SER A N 1
ATOM 784 C CA . SER A 1 97 ? 9.994 6.732 -5.811 1.00 81.06 97 SER A CA 1
ATOM 785 C C . SER A 1 97 ? 11.482 6.760 -6.139 1.00 81.06 97 SER A C 1
ATOM 787 O O . SER A 1 97 ? 11.949 7.747 -6.694 1.00 81.06 97 SER A O 1
ATOM 789 N N . TRP A 1 98 ? 12.233 5.712 -5.784 1.00 78.56 98 TRP A N 1
ATOM 790 C CA . TRP A 1 98 ? 13.684 5.731 -5.868 1.00 78.56 98 TRP A CA 1
ATOM 791 C C . TRP A 1 98 ? 14.142 5.602 -7.319 1.00 78.56 98 TRP A C 1
ATOM 793 O O . TRP A 1 98 ? 13.960 4.571 -7.969 1.00 78.56 98 TRP A O 1
ATOM 803 N N . ASP A 1 99 ? 14.858 6.621 -7.767 1.00 73.56 99 ASP A N 1
ATOM 804 C CA . ASP A 1 99 ? 15.409 6.798 -9.110 1.00 73.56 99 ASP A CA 1
ATOM 805 C C . ASP A 1 99 ? 16.410 5.688 -9.469 1.00 73.56 99 ASP A C 1
ATOM 807 O O . ASP A 1 99 ? 16.686 5.430 -10.638 1.00 73.56 99 ASP A O 1
ATOM 811 N N . ARG A 1 100 ? 16.942 4.996 -8.451 1.00 75.38 100 ARG A N 1
ATOM 812 C CA . ARG A 1 100 ? 17.835 3.850 -8.622 1.00 75.38 100 ARG A CA 1
ATOM 813 C C . ARG A 1 100 ? 17.125 2.598 -9.124 1.00 75.38 100 ARG A C 1
ATOM 815 O O . ARG A 1 100 ? 17.805 1.606 -9.318 1.00 75.38 100 ARG A O 1
ATOM 822 N N . TYR A 1 101 ? 15.807 2.562 -9.274 1.00 78.06 101 TYR A N 1
ATOM 823 C CA . TYR A 1 101 ? 15.120 1.402 -9.843 1.00 78.06 101 TYR A CA 1
ATOM 824 C C . TYR A 1 101 ? 14.498 1.761 -11.186 1.00 78.06 101 TYR A C 1
ATOM 826 O O . TYR A 1 101 ? 13.890 2.816 -11.345 1.00 78.06 101 TYR A O 1
ATOM 834 N N . GLU A 1 102 ? 14.631 0.862 -12.161 1.00 72.56 102 GLU A N 1
ATOM 835 C CA . GLU A 1 102 ? 13.995 1.039 -13.462 1.00 72.56 102 GLU A CA 1
ATOM 836 C C . GLU A 1 102 ? 12.475 0.902 -13.306 1.00 72.56 102 GLU A C 1
ATOM 838 O O . GLU A 1 102 ? 11.945 -0.193 -13.109 1.00 72.56 102 GLU A O 1
ATOM 843 N N . ALA A 1 103 ? 11.772 2.031 -13.357 1.00 72.88 103 ALA A N 1
ATOM 844 C CA . ALA A 1 103 ? 10.321 2.051 -13.363 1.00 72.88 103 ALA A CA 1
ATOM 845 C C . ALA A 1 103 ? 9.791 1.734 -14.769 1.00 72.88 103 ALA A C 1
ATOM 847 O O . ALA A 1 103 ? 10.219 2.321 -15.764 1.00 72.88 103 ALA A O 1
ATOM 848 N N . ALA A 1 104 ? 8.810 0.837 -14.859 1.00 67.31 104 ALA A N 1
ATOM 849 C CA . ALA A 1 104 ? 8.115 0.558 -16.106 1.00 67.31 104 ALA A CA 1
ATOM 850 C C . ALA A 1 104 ? 7.425 1.832 -16.628 1.00 67.31 104 ALA A C 1
ATOM 852 O O . ALA A 1 104 ? 6.729 2.531 -15.892 1.00 67.31 104 ALA A O 1
ATOM 853 N N . VAL A 1 105 ? 7.568 2.123 -17.921 1.00 57.66 105 VAL A N 1
ATOM 854 C CA . VAL A 1 105 ? 7.030 3.347 -18.549 1.00 57.66 105 VAL A CA 1
ATOM 855 C C . VAL A 1 105 ? 5.485 3.390 -18.536 1.00 57.66 105 VAL A C 1
ATOM 857 O O . VAL A 1 105 ? 4.887 4.462 -18.579 1.00 57.66 105 VAL A O 1
ATOM 860 N N . GLU A 1 106 ? 4.816 2.238 -18.405 1.00 59.72 106 GLU A N 1
ATOM 861 C CA . GLU A 1 106 ? 3.342 2.100 -18.391 1.00 59.72 106 GLU A CA 1
ATOM 862 C C . GLU A 1 106 ? 2.684 2.281 -17.009 1.00 59.72 106 GLU A C 1
ATOM 864 O O . GLU A 1 106 ? 1.495 2.028 -16.814 1.00 59.72 106 GLU A O 1
ATOM 869 N N . THR A 1 107 ? 3.439 2.770 -16.035 1.00 54.81 107 THR A N 1
ATOM 870 C CA . THR A 1 107 ? 3.069 2.903 -14.616 1.00 54.81 107 THR A CA 1
ATOM 871 C C . THR A 1 107 ? 1.823 3.710 -14.289 1.00 54.81 107 THR A C 1
ATOM 873 O O . THR A 1 107 ? 1.268 3.592 -13.198 1.00 54.81 107 THR A O 1
ATOM 876 N N . ASN A 1 108 ? 1.341 4.500 -15.241 1.00 55.00 108 ASN A N 1
ATOM 877 C CA . ASN A 1 108 ? 0.274 5.465 -15.021 1.00 55.00 108 ASN A CA 1
ATOM 878 C C . ASN A 1 108 ? -1.146 4.942 -15.273 1.00 55.00 108 ASN A C 1
ATOM 880 O O . ASN A 1 108 ? -2.093 5.717 -15.149 1.00 55.00 108 ASN A O 1
ATOM 884 N N . VAL A 1 109 ? -1.357 3.661 -15.599 1.00 60.16 109 VAL A N 1
ATOM 885 C CA . VAL A 1 109 ? -2.718 3.196 -15.938 1.00 60.16 109 VAL A CA 1
ATOM 886 C C . VAL A 1 109 ? -3.609 3.050 -14.697 1.00 60.16 109 VAL A C 1
ATOM 888 O O . VAL A 1 109 ? -4.757 3.492 -14.716 1.00 60.16 109 VAL A O 1
ATOM 891 N N . ARG A 1 110 ? -3.095 2.475 -13.600 1.00 70.00 110 ARG A N 1
ATOM 892 C CA . ARG A 1 110 ? -3.909 2.163 -12.408 1.00 70.00 110 ARG A CA 1
ATOM 893 C C . ARG A 1 110 ? -4.260 3.402 -11.584 1.00 70.00 110 ARG A C 1
ATOM 895 O O . ARG A 1 110 ? -5.422 3.602 -11.245 1.00 70.00 110 ARG A O 1
ATOM 902 N N . PHE A 1 111 ? -3.268 4.236 -11.284 1.00 72.06 111 PHE A N 1
ATOM 903 C CA . PHE A 1 111 ? -3.438 5.403 -10.410 1.00 72.06 111 PHE A CA 1
ATOM 904 C C . PHE A 1 111 ? -3.551 6.729 -11.175 1.00 72.06 111 PHE A C 1
ATOM 906 O O . PHE A 1 111 ? -4.108 7.695 -10.651 1.00 72.06 111 PHE A O 1
ATOM 913 N N . GLY A 1 112 ? -3.095 6.788 -12.432 1.00 67.31 112 GLY A N 1
ATOM 914 C CA . GLY A 1 112 ? -3.071 8.033 -13.207 1.00 67.31 112 GLY A CA 1
ATOM 915 C C . GLY A 1 112 ? -4.460 8.599 -13.510 1.00 67.31 112 GLY A C 1
ATOM 916 O O . GLY A 1 112 ? -4.634 9.817 -13.516 1.00 67.31 112 GLY A O 1
ATOM 917 N N . ALA A 1 113 ? -5.475 7.741 -13.677 1.00 67.12 113 ALA A N 1
ATOM 918 C CA . ALA A 1 113 ? -6.862 8.181 -13.852 1.00 67.12 113 ALA A CA 1
ATOM 919 C C . ALA A 1 113 ? -7.453 8.805 -12.572 1.00 67.12 113 ALA A C 1
ATOM 921 O O . ALA A 1 113 ? -8.255 9.738 -12.651 1.00 67.12 113 ALA A O 1
ATOM 922 N N . MET A 1 114 ? -7.037 8.311 -11.402 1.00 66.50 114 MET A N 1
ATOM 923 C CA . M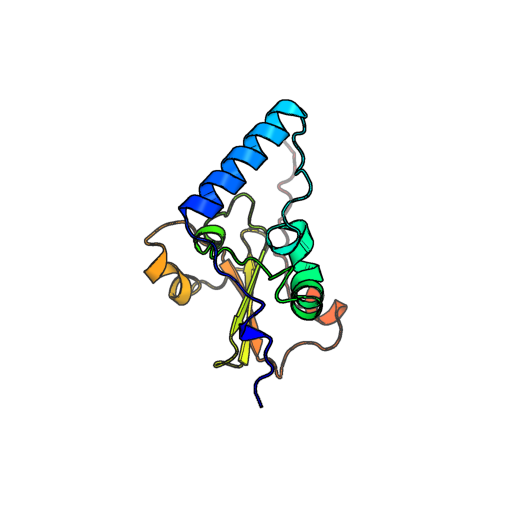ET A 1 114 ? -7.537 8.753 -10.101 1.00 66.50 114 MET A CA 1
ATOM 924 C C . MET A 1 114 ? -6.839 10.029 -9.608 1.00 66.50 114 MET A C 1
ATOM 926 O O . MET A 1 114 ? -7.476 10.858 -8.966 1.00 66.50 114 MET A O 1
ATOM 930 N N . LEU A 1 115 ? -5.558 10.218 -9.945 1.00 67.44 115 LEU A N 1
ATOM 931 C CA . LEU A 1 115 ? -4.699 11.249 -9.341 1.00 67.44 115 LEU A CA 1
ATOM 932 C C . LEU A 1 115 ? -4.208 12.329 -10.327 1.00 67.44 115 LEU A C 1
ATOM 934 O O . LEU A 1 115 ? -3.265 13.057 -10.030 1.00 67.44 115 LEU A O 1
ATOM 938 N N . LYS A 1 116 ? -4.877 12.449 -11.487 1.00 67.06 116 LYS A N 1
ATOM 939 C CA . LYS A 1 116 ? -4.802 13.529 -12.502 1.00 67.06 116 LYS A CA 1
ATOM 940 C C . LYS A 1 116 ? -3.535 14.403 -12.456 1.00 67.06 116 LYS A C 1
ATOM 942 O O . LYS A 1 116 ? -3.586 15.569 -12.071 1.00 67.06 116 LYS A O 1
ATOM 947 N N . GLY A 1 117 ? -2.418 13.859 -12.934 1.00 66.69 117 GLY A N 1
ATOM 948 C CA . GLY A 1 117 ? -1.195 14.629 -13.195 1.00 66.69 117 GLY A CA 1
ATOM 949 C C . GLY A 1 117 ? -0.298 14.891 -11.984 1.00 66.69 117 GLY A C 1
ATOM 950 O O . GLY A 1 117 ? 0.707 15.582 -12.138 1.00 66.69 117 GLY A O 1
ATOM 951 N N . LYS A 1 118 ? -0.616 14.341 -10.804 1.00 72.62 118 LYS A N 1
ATOM 952 C CA . LYS A 1 118 ? 0.344 14.269 -9.695 1.00 72.62 118 LYS A CA 1
ATOM 953 C C . LYS A 1 118 ? 1.476 13.284 -10.052 1.00 72.62 118 LYS A C 1
ATOM 955 O O . LYS A 1 118 ? 1.204 12.297 -10.740 1.00 72.62 118 LYS A O 1
ATOM 960 N N . PRO A 1 119 ? 2.726 13.536 -9.620 1.00 73.38 119 PRO A N 1
ATOM 961 C CA . PRO A 1 119 ? 3.792 12.548 -9.740 1.00 73.38 119 PRO A CA 1
ATOM 962 C C . PRO A 1 119 ? 3.404 11.297 -8.944 1.00 73.38 119 PRO A C 1
ATOM 964 O O . PRO A 1 119 ? 2.813 11.399 -7.871 1.00 73.38 119 PRO A O 1
ATOM 967 N N . LEU A 1 120 ? 3.684 10.124 -9.503 1.00 77.06 120 LEU A N 1
ATOM 968 C CA . LEU A 1 120 ? 3.319 8.830 -8.933 1.00 77.06 120 LEU A CA 1
ATOM 969 C C . LEU A 1 120 ? 4.572 7.987 -8.736 1.00 77.06 120 LEU A C 1
ATOM 971 O O . LEU A 1 120 ? 5.530 8.115 -9.502 1.00 77.06 120 LEU A O 1
ATOM 975 N N . LEU A 1 121 ? 4.539 7.097 -7.743 1.00 79.50 121 LEU A N 1
ATOM 976 C CA . LEU A 1 121 ? 5.559 6.059 -7.616 1.00 79.50 121 LEU A CA 1
ATOM 977 C C . LEU A 1 121 ? 5.606 5.200 -8.889 1.00 79.50 121 LEU A C 1
ATOM 979 O O . LEU A 1 121 ? 4.573 4.828 -9.453 1.00 79.50 121 LEU A O 1
ATOM 983 N N . GLY A 1 122 ? 6.812 4.849 -9.324 1.00 82.50 122 GLY A N 1
ATOM 984 C CA . GLY A 1 122 ? 7.028 3.992 -10.482 1.00 82.50 122 GLY A CA 1
ATOM 985 C C . GLY A 1 122 ? 6.984 2.511 -10.106 1.00 82.50 122 GLY A C 1
ATOM 986 O O . GLY A 1 122 ? 7.683 2.081 -9.202 1.00 82.50 122 GLY A O 1
ATOM 987 N N . LEU A 1 123 ? 6.184 1.710 -10.808 1.00 85.94 123 LEU A N 1
ATOM 988 C CA . LEU A 1 123 ? 6.204 0.242 -10.816 1.00 85.94 123 LEU A CA 1
ATOM 989 C C . LEU A 1 123 ? 7.598 -0.243 -11.203 1.00 85.94 123 LEU A C 1
ATOM 991 O O . LEU A 1 123 ? 7.998 -0.166 -12.362 1.00 85.94 123 LEU A O 1
ATOM 995 N N . VAL A 1 124 ? 8.294 -0.800 -10.228 1.00 88.19 124 VAL A N 1
ATOM 996 C CA . VAL A 1 124 ? 9.608 -1.420 -10.379 1.00 88.19 124 VAL A CA 1
ATOM 997 C C . VAL A 1 124 ? 9.469 -2.877 -10.813 1.00 88.19 124 VAL A C 1
ATOM 999 O O . VAL A 1 124 ? 10.274 -3.396 -11.586 1.00 88.19 124 VAL A O 1
ATOM 1002 N N . LYS A 1 125 ? 8.454 -3.581 -10.297 1.00 87.50 125 LYS A N 1
ATOM 1003 C CA . LYS A 1 125 ? 8.303 -5.018 -10.536 1.00 87.50 125 LYS A CA 1
ATOM 1004 C C . LYS A 1 125 ? 6.859 -5.480 -10.402 1.00 87.50 125 LYS A C 1
ATOM 1006 O O . LYS A 1 125 ? 6.120 -4.994 -9.552 1.00 87.50 125 LYS A O 1
ATOM 1011 N N . LYS A 1 126 ? 6.487 -6.472 -11.209 1.00 89.62 126 LYS A N 1
ATOM 1012 C CA . LYS A 1 126 ? 5.221 -7.203 -11.120 1.00 89.62 126 LYS A CA 1
ATOM 1013 C C . LYS A 1 126 ? 5.522 -8.700 -11.099 1.00 89.62 126 LYS A C 1
ATOM 1015 O O . LYS A 1 126 ? 6.262 -9.181 -11.953 1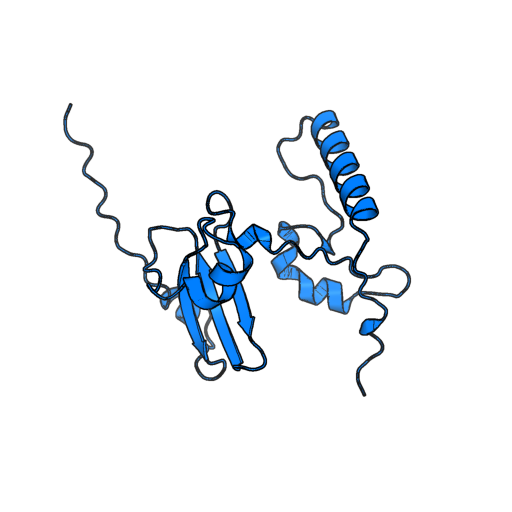.00 89.62 126 LYS A O 1
ATOM 1020 N N . PHE A 1 127 ? 4.956 -9.413 -10.133 1.00 90.00 127 PHE A N 1
ATOM 1021 C CA . PHE A 1 127 ? 5.044 -10.867 -10.008 1.00 90.00 127 PHE A CA 1
ATOM 1022 C C . PHE A 1 127 ? 3.653 -11.463 -10.123 1.00 90.00 127 PHE A C 1
ATOM 1024 O O . PHE A 1 127 ? 2.743 -11.016 -9.426 1.00 90.00 127 PHE A O 1
ATOM 1031 N N . ALA A 1 128 ? 3.481 -12.512 -10.923 1.00 92.44 128 ALA A N 1
ATOM 1032 C CA . ALA A 1 128 ? 2.357 -13.411 -10.701 1.00 92.44 128 ALA A CA 1
ATOM 1033 C C . ALA A 1 128 ? 2.568 -14.150 -9.372 1.00 92.44 128 ALA A C 1
ATOM 1035 O O . ALA A 1 128 ? 3.687 -14.537 -9.053 1.00 92.44 128 ALA A O 1
ATOM 1036 N N . PHE A 1 129 ? 1.507 -14.420 -8.610 1.00 90.94 129 PHE A N 1
ATOM 1037 C CA . PHE A 1 129 ? 1.622 -15.145 -7.334 1.00 90.94 129 PHE A CA 1
ATOM 1038 C C . PHE A 1 129 ? 2.264 -16.527 -7.483 1.00 90.94 129 PHE A C 1
ATOM 1040 O O . PHE A 1 129 ? 2.891 -17.018 -6.556 1.00 90.94 129 PHE A O 1
ATOM 1047 N N . LYS A 1 130 ? 2.123 -17.156 -8.654 1.00 92.19 130 LYS A N 1
ATOM 1048 C CA . LYS A 1 130 ? 2.757 -18.449 -8.957 1.00 92.19 130 LYS A CA 1
ATOM 1049 C C . LYS A 1 130 ? 4.259 -18.351 -9.225 1.00 92.19 130 LYS A C 1
ATOM 1051 O O . LYS A 1 130 ? 4.932 -19.370 -9.232 1.00 92.19 130 LYS A O 1
ATOM 1056 N N . GLU A 1 131 ? 4.743 -17.152 -9.510 1.00 91.38 131 GLU A N 1
ATOM 1057 C CA . GLU A 1 131 ? 6.131 -16.848 -9.856 1.00 91.38 131 GLU A CA 1
ATOM 1058 C C . GLU A 1 131 ? 6.809 -16.054 -8.733 1.00 91.38 131 GLU A C 1
ATOM 1060 O O . GLU A 1 131 ? 7.906 -15.530 -8.921 1.00 91.38 131 GLU A O 1
ATOM 1065 N N . LEU A 1 132 ? 6.146 -15.930 -7.575 1.00 88.88 132 LEU A N 1
ATOM 1066 C CA . LEU A 1 132 ? 6.726 -15.279 -6.414 1.00 88.88 132 LEU A CA 1
ATOM 1067 C C . LEU A 1 132 ? 7.897 -16.137 -5.910 1.00 88.88 132 LEU A C 1
ATOM 1069 O O . LEU A 1 132 ? 7.693 -17.325 -5.650 1.00 88.88 132 LEU A O 1
ATOM 1073 N N . PRO A 1 133 ? 9.100 -15.564 -5.754 1.00 90.50 133 PRO A N 1
ATOM 1074 C CA . PRO A 1 133 ? 10.210 -16.266 -5.128 1.00 90.50 133 PRO A CA 1
ATOM 1075 C C . PRO A 1 133 ? 9.839 -16.726 -3.714 1.00 90.50 133 PRO A C 1
ATOM 1077 O O . PRO A 1 133 ? 9.304 -15.946 -2.925 1.00 90.50 133 PRO A O 1
ATOM 1080 N N . GLU A 1 134 ? 10.124 -17.989 -3.395 1.00 88.00 134 GLU A N 1
ATOM 1081 C CA . GLU A 1 134 ? 9.893 -18.547 -2.054 1.00 88.00 134 GLU A CA 1
ATOM 1082 C C . GLU A 1 134 ? 10.971 -18.092 -1.061 1.00 88.00 134 GLU A C 1
ATOM 1084 O O . GLU A 1 134 ? 10.705 -17.940 0.132 1.00 88.00 134 GLU A O 1
ATOM 1089 N N . ASP A 1 135 ? 12.190 -17.852 -1.552 1.00 90.19 135 ASP A N 1
ATOM 1090 C CA . ASP A 1 135 ? 13.296 -17.348 -0.749 1.00 90.19 135 ASP A CA 1
ATOM 1091 C C . ASP A 1 135 ? 13.319 -15.813 -0.718 1.00 90.19 135 ASP A C 1
ATOM 1093 O O . ASP A 1 135 ? 13.270 -15.122 -1.738 1.00 90.19 135 ASP A O 1
ATOM 1097 N N . HIS A 1 136 ? 13.458 -15.268 0.490 1.00 82.25 136 HIS A N 1
ATOM 1098 C CA . HIS A 1 136 ? 13.493 -13.828 0.725 1.00 82.25 136 HIS A CA 1
ATOM 1099 C C . HIS A 1 136 ? 14.681 -13.132 0.038 1.00 82.25 136 HIS A C 1
ATOM 1101 O O . HIS A 1 136 ? 14.546 -12.003 -0.434 1.00 82.25 136 HIS A O 1
ATOM 1107 N N . LYS A 1 137 ? 15.856 -13.772 -0.041 1.00 83.12 137 LYS A N 1
ATOM 1108 C CA . LYS A 1 137 ? 17.018 -13.167 -0.711 1.00 83.12 137 LYS A CA 1
ATOM 1109 C C . LYS A 1 137 ? 16.824 -13.154 -2.217 1.00 83.12 137 LYS A C 1
ATOM 1111 O O . LYS A 1 137 ? 17.170 -12.158 -2.845 1.00 83.12 137 LYS A O 1
ATOM 1116 N N . GLU A 1 138 ? 16.256 -14.214 -2.785 1.00 85.69 138 GLU A N 1
ATOM 1117 C CA . GLU A 1 138 ? 15.898 -14.259 -4.207 1.00 85.69 138 GLU A CA 1
ATOM 1118 C C . GLU A 1 138 ? 14.853 -13.196 -4.556 1.00 85.69 138 GLU A C 1
ATOM 1120 O O . GLU A 1 138 ? 14.994 -12.496 -5.562 1.00 85.69 138 GLU A O 1
ATOM 1125 N N . PHE A 1 139 ? 13.856 -13.007 -3.684 1.00 86.88 139 PHE A N 1
ATOM 1126 C CA . PHE A 1 139 ? 12.879 -11.931 -3.816 1.00 86.88 139 PHE A CA 1
ATOM 1127 C C . PHE A 1 139 ? 13.557 -10.561 -3.877 1.00 86.88 139 PHE A C 1
ATOM 1129 O O . PHE A 1 139 ? 13.364 -9.827 -4.846 1.00 86.88 139 PHE A O 1
ATOM 1136 N N . LEU A 1 140 ? 14.412 -10.232 -2.905 1.00 83.88 140 LEU A N 1
ATOM 1137 C CA . LEU A 1 140 ? 15.111 -8.944 -2.881 1.00 83.88 140 LEU A CA 1
ATOM 1138 C C . LEU A 1 140 ? 16.098 -8.774 -4.046 1.00 83.88 140 LEU A C 1
ATOM 1140 O O . LEU A 1 140 ? 16.208 -7.682 -4.598 1.00 83.88 140 LEU A O 1
ATOM 1144 N N . ALA A 1 141 ? 16.775 -9.843 -4.469 1.00 84.31 141 ALA A N 1
ATOM 1145 C CA . ALA A 1 141 ? 17.719 -9.812 -5.588 1.00 84.31 141 ALA A CA 1
ATOM 1146 C C . ALA A 1 141 ? 17.043 -9.531 -6.941 1.00 84.31 141 ALA A C 1
ATOM 1148 O O . ALA A 1 141 ? 17.695 -9.088 -7.886 1.00 84.31 141 ALA A O 1
ATOM 1149 N N . SER A 1 142 ? 15.734 -9.771 -7.051 1.00 84.50 142 SER A N 1
ATOM 1150 C CA . SER A 1 142 ? 14.980 -9.532 -8.284 1.00 84.50 142 SER A CA 1
ATOM 1151 C C . SER A 1 142 ? 14.740 -8.043 -8.596 1.00 84.50 142 SER A C 1
ATOM 1153 O O . SER A 1 142 ? 14.371 -7.708 -9.732 1.00 84.50 142 SER A O 1
ATOM 1155 N N . PHE A 1 143 ? 14.972 -7.164 -7.613 1.00 82.75 143 PHE A N 1
ATOM 1156 C CA . PHE A 1 143 ? 14.919 -5.709 -7.737 1.00 82.75 143 PHE A CA 1
ATOM 1157 C C . PHE A 1 143 ? 16.291 -5.186 -8.155 1.00 82.75 143 PHE A C 1
ATOM 1159 O O . PHE A 1 143 ? 17.186 -4.982 -7.334 1.00 82.75 143 PHE A O 1
ATOM 1166 N N . LYS A 1 144 ? 16.474 -4.985 -9.460 1.00 68.19 144 LYS A N 1
ATOM 1167 C CA . LYS A 1 144 ? 17.739 -4.499 -10.007 1.00 68.19 144 LYS A CA 1
ATOM 1168 C C . LYS A 1 144 ? 17.863 -2.999 -9.743 1.00 68.19 144 LYS A C 1
ATOM 1170 O O . LYS A 1 144 ? 17.138 -2.210 -10.342 1.00 68.19 144 LYS A O 1
ATOM 1175 N N . ALA A 1 145 ? 18.773 -2.619 -8.852 1.00 65.88 145 ALA A N 1
ATOM 1176 C CA . ALA A 1 145 ? 19.202 -1.234 -8.758 1.00 65.88 145 ALA A CA 1
ATOM 1177 C C . ALA A 1 145 ? 20.016 -0.882 -10.015 1.00 65.88 145 ALA A C 1
ATOM 1179 O O . ALA A 1 145 ? 20.903 -1.636 -10.420 1.00 65.88 145 ALA A O 1
ATOM 1180 N N . LEU A 1 146 ? 19.695 0.240 -10.644 1.00 58.47 146 LEU A N 1
ATOM 1181 C CA . LEU A 1 146 ? 20.566 0.944 -11.565 1.00 58.47 146 LEU A CA 1
ATOM 1182 C C . LEU A 1 146 ? 21.834 1.304 -10.790 1.00 58.47 146 LEU A C 1
ATOM 1184 O O . LEU A 1 146 ? 21.768 1.880 -9.701 1.00 58.47 146 LEU A O 1
ATOM 1188 N N . GLU A 1 147 ? 22.984 0.917 -11.332 1.00 54.06 147 GLU A N 1
ATOM 1189 C CA . GLU A 1 147 ? 24.263 1.420 -10.850 1.00 54.06 147 GLU A CA 1
ATOM 1190 C C . GLU A 1 147 ? 24.273 2.921 -11.141 1.00 54.06 147 GLU A C 1
ATOM 1192 O O . GLU A 1 147 ? 24.345 3.341 -12.293 1.00 54.06 147 GLU A O 1
ATOM 1197 N N . ILE A 1 148 ? 24.104 3.731 -10.097 1.00 50.22 148 ILE A N 1
ATOM 1198 C CA . ILE A 1 148 ? 24.352 5.164 -10.193 1.00 50.22 148 ILE A CA 1
ATOM 1199 C C . ILE A 1 148 ? 25.872 5.275 -10.292 1.00 50.22 148 ILE A C 1
ATOM 1201 O O . ILE A 1 148 ? 26.565 4.977 -9.318 1.00 50.22 148 ILE A O 1
ATOM 1205 N N . GLU A 1 149 ? 26.393 5.633 -11.469 1.00 45.12 149 GLU A N 1
ATOM 1206 C CA . GLU A 1 149 ? 27.764 6.130 -11.564 1.00 45.12 149 GLU A CA 1
ATOM 1207 C C . GLU A 1 149 ? 27.847 7.311 -10.593 1.00 45.12 149 GLU A C 1
ATOM 1209 O O . GLU A 1 149 ? 27.186 8.332 -10.785 1.00 45.12 149 GLU A O 1
ATOM 1214 N N . GLU A 1 150 ? 28.566 7.136 -9.481 1.00 45.06 150 GLU A N 1
ATOM 1215 C CA . GLU A 1 150 ? 28.912 8.254 -8.616 1.00 45.06 150 GLU A CA 1
ATOM 1216 C C . GLU A 1 150 ? 29.688 9.233 -9.491 1.00 45.06 150 GLU A C 1
ATOM 1218 O O . GLU A 1 150 ? 30.850 8.978 -9.817 1.00 45.06 150 GLU A O 1
ATOM 1223 N N . ASP A 1 151 ? 29.037 10.324 -9.903 1.00 42.97 151 ASP A N 1
ATOM 1224 C CA . ASP A 1 151 ? 29.715 11.444 -10.537 1.00 42.97 151 ASP A CA 1
ATOM 1225 C C . ASP A 1 151 ? 30.897 11.802 -9.641 1.00 42.97 151 ASP A C 1
ATOM 1227 O O . ASP A 1 151 ? 30.751 12.246 -8.493 1.00 42.97 151 ASP A O 1
ATOM 1231 N N . SER A 1 152 ? 32.087 11.518 -10.166 1.00 42.06 152 SER A N 1
ATOM 1232 C CA . SER A 1 152 ? 33.358 11.786 -9.532 1.00 42.06 152 SER A CA 1
ATOM 1233 C C . SER A 1 152 ? 33.340 13.223 -9.036 1.00 42.06 152 SER A C 1
ATOM 1235 O O . SER A 1 152 ? 33.272 14.165 -9.830 1.00 42.06 152 SER A O 1
ATOM 1237 N N . LYS A 1 153 ? 33.414 13.394 -7.715 1.00 49.22 153 LYS A N 1
ATOM 1238 C CA . LYS A 1 153 ? 33.835 14.652 -7.110 1.00 49.22 153 LYS A CA 1
ATOM 1239 C C . LYS A 1 153 ? 35.249 14.949 -7.592 1.00 49.22 153 LYS A C 1
ATOM 1241 O O . LYS A 1 153 ? 36.196 14.582 -6.915 1.00 49.22 153 LYS A O 1
ATOM 1246 N N . ASP A 1 154 ? 35.376 15.620 -8.725 1.00 48.75 154 ASP A N 1
ATOM 1247 C CA . ASP A 1 154 ? 36.603 16.290 -9.128 1.00 48.75 154 ASP A CA 1
ATOM 1248 C C . ASP A 1 154 ? 36.261 17.539 -9.949 1.00 48.75 154 ASP A C 1
ATOM 1250 O O . ASP A 1 154 ? 35.862 17.467 -11.109 1.00 48.75 154 ASP A O 1
ATOM 1254 N N . GLY A 1 155 ? 36.468 18.703 -9.324 1.00 46.22 155 GLY A N 1
ATOM 1255 C CA . GLY A 1 155 ? 36.810 19.937 -10.031 1.00 46.22 155 GLY A CA 1
ATOM 1256 C C . GLY A 1 155 ? 35.771 21.060 -10.046 1.00 46.22 155 GLY A C 1
ATOM 1257 O O . GLY A 1 155 ? 35.098 21.262 -11.053 1.00 46.22 155 GLY A O 1
ATOM 1258 N N . ALA A 1 156 ? 35.773 21.883 -8.992 1.00 37.38 156 ALA A N 1
ATOM 1259 C CA . ALA A 1 156 ? 35.983 23.337 -9.093 1.00 37.38 156 ALA A CA 1
ATOM 1260 C C . ALA A 1 156 ? 36.361 23.917 -7.721 1.00 37.38 156 ALA A C 1
ATOM 1262 O O . ALA A 1 156 ? 35.613 23.671 -6.749 1.00 37.38 156 ALA A O 1
#

pLDDT: mean 72.57, std 13.03, range [37.38, 92.44]

Secondary structure (DSSP, 8-state):
---GGGGGEE---HHHHHHHHHHHHHHHHHTT-SSPPP--GGG-GGGTTTHHHHHHT--SSSPEE----GGGGG-TTT--EEEEEETTTTEEEEEE--TTB---TTTTHHHHTTSTT----EEEEEEEGGG--SSHHHHHHTS-B-----------

Sequence (156 aa):
MLDDSDRCIIIPSDEELDAYFAELERRQLEARCFLTLPPIESLSRDTCAEILWIVAGATEEEPVKISLWLEFITDTLFGEWAWVVHLDEKVLEAYSSWDRYEAAVETNVRFGAMLKGKPLLGLVKKFAFKELPEDHKEFLASFKALEIEEDSKDGA

Foldseek 3Di:
DPDPLVLQEDADDPVVVVVQVVVQVVVCVVVVPPDGDCHLLLPDPVNVVVNVVCSVPTDNVHGRYDYDPVCLQLPLPPCAWDWDQDPVQQKIWIFGSDPQADFDPPQCPPCVVVPPPRDGTGTRDMDRNVRQDPDPVVNVVVGHGRPDPPPDPDDD

Radius of gyration: 19.45 Å; chains: 1; bounding box: 55×43×42 Å